Protein AF-A0A2E1STR4-F1 (afdb_monomer_lite)

Foldseek 3Di:
DKAKKKFKWKFKDQVPDGPDIGGLDDDPVLGIGNDQVVNLVCVVVVCCVRPVQQVWDWDQDPNFTKIKGWHQDPVGIMIMIMGMDMDIDDD

Structure (mmCIF, N/CA/C/O backbone):
data_AF-A0A2E1STR4-F1
#
_entry.id   AF-A0A2E1STR4-F1
#
loop_
_atom_site.group_PDB
_atom_site.id
_atom_site.type_symbol
_atom_site.label_atom_id
_atom_site.label_alt_id
_atom_site.label_comp_id
_atom_site.label_asym_id
_atom_site.label_entity_id
_atom_site.label_seq_id
_atom_site.pdbx_PDB_ins_code
_atom_site.Cartn_x
_atom_site.Cartn_y
_atom_site.Cartn_z
_atom_site.occupancy
_atom_site.B_iso_or_equiv
_atom_site.auth_seq_id
_atom_site.auth_comp_id
_atom_site.auth_asym_id
_atom_site.auth_atom_id
_atom_site.pdbx_PDB_model_num
ATOM 1 N N . MET A 1 1 ? -19.114 -7.115 17.916 1.00 83.19 1 MET A N 1
ATOM 2 C CA . MET A 1 1 ? -19.511 -5.888 17.165 1.00 83.19 1 MET A CA 1
ATOM 3 C C . MET A 1 1 ? -18.610 -5.806 15.939 1.00 83.19 1 MET A C 1
ATOM 5 O O . MET A 1 1 ? -17.448 -6.130 16.096 1.00 83.19 1 MET A O 1
ATOM 9 N N . ILE A 1 2 ? -19.073 -5.456 14.732 1.00 90.50 2 ILE A N 1
ATOM 10 C CA . ILE A 1 2 ? -18.153 -5.373 13.574 1.00 90.50 2 ILE A CA 1
ATOM 11 C C . ILE A 1 2 ? -17.365 -4.056 13.657 1.00 90.50 2 ILE A C 1
ATOM 13 O O . ILE A 1 2 ? -17.984 -2.993 13.695 1.00 90.50 2 ILE A O 1
ATOM 17 N N . LYS A 1 3 ? -16.027 -4.124 13.695 1.00 93.12 3 LYS A N 1
ATOM 18 C CA . LYS A 1 3 ? -15.130 -2.959 13.604 1.00 93.12 3 LYS A CA 1
ATOM 19 C C . LYS A 1 3 ? -14.624 -2.825 12.168 1.00 93.12 3 LYS A C 1
ATOM 21 O O . LYS A 1 3 ? -14.137 -3.795 11.589 1.00 93.12 3 LYS A O 1
ATOM 26 N N . GLU A 1 4 ? -14.734 -1.624 11.613 1.00 95.12 4 GLU A N 1
ATOM 27 C CA . GLU A 1 4 ? -14.092 -1.249 10.353 1.00 95.12 4 GLU A CA 1
ATOM 28 C C . GLU A 1 4 ? -12.668 -0.748 10.628 1.00 95.12 4 GLU A C 1
ATOM 30 O O . GLU A 1 4 ? -12.453 0.064 11.530 1.00 95.12 4 GLU A O 1
ATOM 35 N N . LEU A 1 5 ? -11.701 -1.258 9.870 1.00 94.56 5 LEU A N 1
ATOM 36 C CA . LEU A 1 5 ? -10.290 -0.883 9.909 1.00 94.56 5 LEU A CA 1
ATOM 37 C C . LEU A 1 5 ? -9.774 -0.717 8.478 1.00 94.56 5 LEU A C 1
ATOM 39 O O . LEU A 1 5 ? -10.380 -1.204 7.528 1.00 94.56 5 LEU A O 1
ATOM 43 N N . PHE A 1 6 ? -8.625 -0.073 8.314 1.00 94.56 6 PHE A N 1
ATOM 44 C CA . PHE A 1 6 ? -8.012 0.157 7.009 1.00 94.56 6 PHE A CA 1
ATOM 45 C C . PHE A 1 6 ? -6.638 -0.484 6.939 1.00 94.56 6 PHE A C 1
ATOM 47 O O . PHE A 1 6 ? -5.882 -0.439 7.906 1.00 94.56 6 PHE A O 1
ATOM 54 N N . VAL A 1 7 ? -6.309 -1.064 5.788 1.00 94.25 7 VAL A N 1
ATOM 55 C CA . VAL A 1 7 ? -5.020 -1.712 5.546 1.00 94.25 7 VAL A CA 1
ATOM 56 C C . VAL A 1 7 ? -4.416 -1.330 4.214 1.00 94.25 7 VAL A C 1
ATOM 58 O O . VAL A 1 7 ? -5.125 -0.962 3.277 1.00 94.25 7 VAL A O 1
ATOM 61 N N . ILE A 1 8 ? -3.096 -1.464 4.110 1.00 95.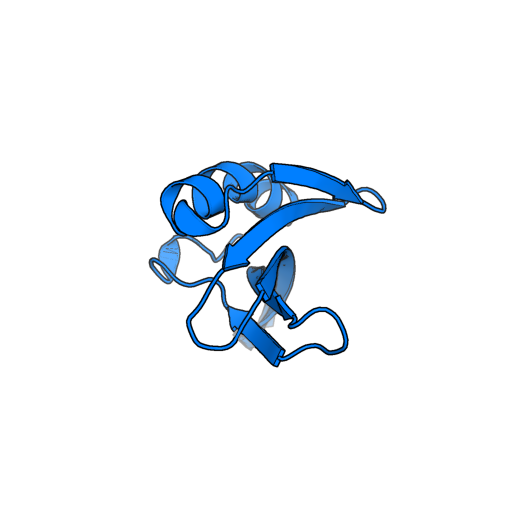19 8 ILE A N 1
ATOM 62 C CA . ILE A 1 8 ? -2.385 -1.293 2.844 1.00 95.19 8 ILE A CA 1
ATOM 63 C C . ILE A 1 8 ? -2.321 -2.640 2.130 1.00 95.19 8 ILE A C 1
ATOM 65 O O . ILE A 1 8 ? -1.773 -3.616 2.647 1.00 95.19 8 ILE A O 1
ATOM 69 N N . ILE A 1 9 ? -2.822 -2.681 0.900 1.00 94.81 9 ILE A N 1
ATOM 70 C CA . ILE A 1 9 ? -2.642 -3.821 -0.000 1.00 94.81 9 ILE A CA 1
ATOM 71 C C . ILE A 1 9 ? -1.653 -3.484 -1.107 1.00 94.81 9 ILE A C 1
ATOM 73 O O . ILE A 1 9 ? -1.494 -2.328 -1.491 1.00 94.81 9 ILE A O 1
ATOM 77 N N . MET A 1 10 ? -1.020 -4.521 -1.635 1.00 95.06 10 MET A N 1
ATOM 78 C CA . MET A 1 10 ? -0.192 -4.510 -2.827 1.00 95.06 10 MET A CA 1
ATOM 79 C C . MET A 1 10 ? -0.890 -5.327 -3.911 1.00 95.06 10 MET A C 1
ATOM 81 O O . MET A 1 10 ? -1.151 -6.516 -3.731 1.00 95.06 10 MET A O 1
ATOM 85 N N . VAL A 1 11 ? -1.140 -4.699 -5.053 1.00 95.00 11 VAL A N 1
ATOM 86 C CA . VAL A 1 11 ? -1.595 -5.345 -6.284 1.00 95.00 11 VAL A CA 1
ATOM 87 C C . VAL A 1 11 ? -0.393 -5.464 -7.209 1.00 95.00 11 VAL A C 1
ATOM 89 O O . VAL A 1 11 ? 0.126 -4.451 -7.675 1.00 95.00 11 VAL A O 1
ATOM 92 N N . LEU A 1 12 ? 0.058 -6.690 -7.459 1.00 93.75 12 LEU A N 1
ATOM 93 C CA . LEU A 1 12 ? 1.147 -6.994 -8.382 1.00 93.75 12 LEU A CA 1
ATOM 94 C C . LEU A 1 12 ? 0.569 -7.425 -9.728 1.00 93.75 12 LEU A C 1
ATOM 96 O O . LEU A 1 12 ? -0.327 -8.265 -9.783 1.00 93.75 12 LEU A O 1
ATOM 100 N N . THR A 1 13 ? 1.119 -6.888 -10.808 1.00 92.50 13 THR A N 1
ATOM 101 C CA . THR A 1 13 ? 0.734 -7.194 -12.187 1.00 92.50 13 THR A CA 1
ATOM 102 C C . THR A 1 13 ? 1.976 -7.463 -13.038 1.00 92.50 13 THR A C 1
ATOM 104 O O . THR A 1 13 ? 3.075 -6.989 -12.726 1.00 92.50 13 THR A O 1
ATOM 107 N N . ASP A 1 14 ? 1.817 -8.243 -14.103 1.00 88.25 14 ASP A N 1
ATOM 108 C CA . ASP A 1 14 ? 2.848 -8.511 -15.120 1.00 88.25 14 ASP A CA 1
ATOM 109 C C . ASP A 1 14 ? 2.645 -7.704 -16.412 1.00 88.25 14 ASP A C 1
ATOM 111 O O . ASP A 1 14 ? 3.320 -7.938 -17.409 1.00 88.25 14 ASP A O 1
ATOM 115 N N . GLY A 1 15 ? 1.749 -6.714 -16.375 1.00 79.12 15 GLY A N 1
ATOM 116 C CA . GLY A 1 15 ? 1.396 -5.862 -17.511 1.00 79.12 15 GLY A CA 1
ATOM 117 C C . GLY A 1 15 ? 0.134 -6.314 -18.247 1.00 79.12 15 GLY A C 1
ATOM 118 O O . GLY A 1 15 ? -0.567 -5.464 -18.787 1.00 79.12 15 GLY A O 1
ATOM 119 N N . GLU A 1 16 ? -0.203 -7.604 -18.204 1.00 82.81 16 GLU A N 1
ATOM 120 C CA . GLU A 1 16 ? -1.423 -8.143 -18.823 1.00 82.81 16 GLU A CA 1
ATOM 121 C C . GLU A 1 16 ? -2.467 -8.545 -17.780 1.00 82.81 16 GLU A C 1
ATOM 123 O O . GLU A 1 16 ? -3.669 -8.408 -18.012 1.00 82.81 16 GLU A O 1
ATOM 128 N N . SER A 1 17 ? -2.023 -9.016 -16.613 1.00 88.38 17 SER A N 1
ATOM 129 C CA . SER A 1 17 ? -2.904 -9.587 -15.601 1.00 88.38 17 SER A CA 1
ATOM 130 C C . SER A 1 17 ? -2.504 -9.213 -14.175 1.00 88.38 17 SER A C 1
ATOM 132 O O . SER A 1 17 ? -1.374 -8.804 -13.887 1.00 88.38 17 SER A O 1
ATOM 134 N N . VAL A 1 18 ? -3.459 -9.354 -13.251 1.00 92.81 18 VAL A N 1
ATOM 135 C CA . VAL A 1 18 ? -3.168 -9.327 -11.815 1.00 92.81 18 VAL A CA 1
ATOM 136 C C . VAL A 1 18 ? -2.536 -10.657 -11.435 1.00 92.81 18 VAL A C 1
ATOM 138 O O . VAL A 1 18 ? -3.177 -11.701 -11.477 1.00 92.81 18 VAL A O 1
ATOM 141 N N . VAL A 1 19 ? -1.276 -10.588 -11.023 1.00 90.44 19 VAL A N 1
ATOM 142 C CA . VAL A 1 19 ? -0.471 -11.737 -10.601 1.00 90.44 19 VAL A CA 1
ATOM 143 C C . VAL A 1 19 ? -0.803 -12.105 -9.161 1.00 90.44 19 VAL A C 1
ATOM 145 O O . VAL A 1 19 ? -0.893 -13.279 -8.816 1.00 90.44 19 VAL A O 1
ATOM 148 N N . SER A 1 20 ? -0.973 -11.100 -8.30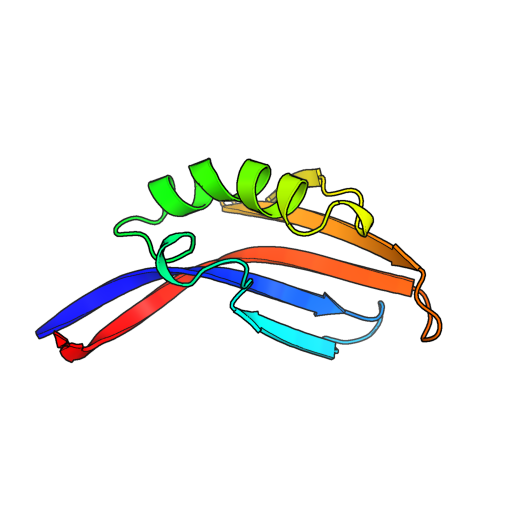1 1.00 91.31 20 SER A N 1
ATOM 149 C CA . SER A 1 20 ? -1.320 -11.317 -6.898 1.00 91.31 20 SER A CA 1
ATOM 150 C C . SER A 1 20 ? -1.863 -10.053 -6.248 1.00 91.31 20 SER A C 1
ATOM 152 O O . SER A 1 20 ? -1.415 -8.951 -6.569 1.00 91.31 20 SER A O 1
ATOM 154 N N . ILE A 1 21 ? -2.740 -10.225 -5.264 1.00 93.31 21 ILE A N 1
ATOM 155 C CA . ILE A 1 21 ? -3.151 -9.174 -4.334 1.00 93.31 21 ILE A CA 1
ATOM 156 C C . ILE A 1 21 ? -2.769 -9.647 -2.940 1.00 93.31 21 ILE A C 1
ATOM 158 O O . ILE A 1 21 ? -3.241 -10.688 -2.494 1.00 93.31 21 ILE A O 1
ATOM 162 N N . ASN A 1 22 ? -1.907 -8.896 -2.266 1.00 89.19 22 ASN A N 1
ATOM 163 C CA . ASN A 1 22 ? -1.397 -9.255 -0.949 1.00 89.19 22 ASN A CA 1
ATOM 164 C C . ASN A 1 22 ? -1.601 -8.100 0.020 1.00 89.19 22 ASN A C 1
ATOM 166 O O . ASN A 1 22 ? -1.513 -6.937 -0.369 1.00 89.19 22 ASN A O 1
ATOM 170 N N . HIS A 1 23 ? -1.780 -8.409 1.302 1.00 87.81 23 HIS A N 1
ATOM 171 C CA . HIS A 1 23 ? -1.511 -7.419 2.334 1.00 87.81 23 HIS A CA 1
ATOM 172 C C . HIS A 1 23 ? -0.049 -6.972 2.192 1.00 87.81 23 HIS A C 1
ATOM 174 O O . HIS A 1 23 ? 0.866 -7.804 2.158 1.00 87.81 23 HIS A O 1
ATOM 180 N N . ALA A 1 24 ? 0.186 -5.670 2.049 1.00 84.44 24 ALA A N 1
ATOM 181 C CA . ALA A 1 24 ? 1.545 -5.165 1.966 1.00 84.44 24 ALA A CA 1
ATOM 182 C C . ALA A 1 24 ? 2.135 -5.296 3.367 1.00 84.44 24 ALA A C 1
ATOM 184 O O . ALA A 1 24 ? 1.627 -4.692 4.303 1.00 84.44 24 ALA A O 1
ATOM 185 N N . THR A 1 25 ? 3.147 -6.138 3.556 1.00 76.00 25 THR A N 1
ATOM 186 C CA . THR A 1 25 ? 3.545 -6.558 4.905 1.00 76.00 25 THR A CA 1
ATOM 187 C C . THR A 1 25 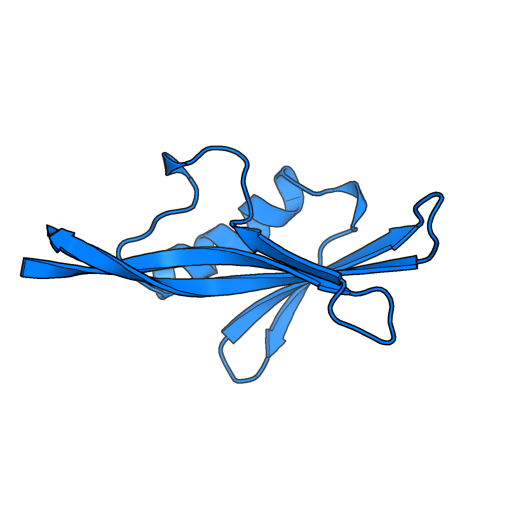? 4.996 -6.182 5.166 1.00 76.00 25 THR A C 1
ATOM 189 O O . THR A 1 25 ? 5.882 -6.664 4.475 1.00 76.00 25 THR A O 1
ATOM 192 N N . ALA A 1 26 ? 5.226 -5.335 6.172 1.00 66.25 26 ALA A N 1
ATOM 193 C CA . ALA A 1 26 ? 6.537 -5.174 6.813 1.00 66.25 26 ALA A CA 1
ATOM 194 C C . ALA A 1 26 ? 6.450 -5.549 8.303 1.00 66.25 26 ALA A C 1
ATOM 196 O O . ALA A 1 26 ? 7.282 -6.291 8.812 1.00 66.25 26 ALA A O 1
ATOM 197 N N . HIS A 1 27 ? 5.386 -5.098 8.981 1.00 69.12 27 HIS A N 1
ATOM 198 C CA . HIS A 1 27 ? 5.018 -5.468 10.349 1.00 69.12 27 HIS A CA 1
ATOM 199 C C . HIS A 1 27 ? 3.496 -5.305 10.507 1.00 69.12 27 HIS A C 1
ATOM 201 O O . HIS A 1 27 ? 2.949 -4.307 10.040 1.00 69.12 27 HIS A O 1
ATOM 207 N N . GLN A 1 28 ? 2.795 -6.254 11.141 1.00 63.94 28 GLN A N 1
ATOM 208 C CA . GLN A 1 28 ? 1.318 -6.245 11.212 1.00 63.94 28 GLN A CA 1
ATOM 209 C C . GLN A 1 28 ? 0.753 -4.964 11.843 1.00 63.94 28 GLN A C 1
ATOM 211 O O . GLN A 1 28 ? -0.255 -4.444 11.381 1.00 63.94 28 GLN A O 1
ATOM 216 N N . SER A 1 29 ? 1.433 -4.410 12.849 1.00 68.38 29 SER A N 1
ATOM 217 C CA . SER A 1 29 ? 0.992 -3.182 13.523 1.00 68.38 29 SER A CA 1
ATOM 218 C C . SER A 1 29 ? 1.174 -1.904 12.701 1.00 68.38 29 SER A C 1
ATOM 220 O O . SER A 1 29 ? 0.657 -0.867 13.096 1.00 68.38 29 SER A O 1
ATOM 222 N N . LEU A 1 30 ? 1.951 -1.939 11.613 1.00 68.56 30 LEU A N 1
ATOM 223 C CA . LEU A 1 30 ? 2.260 -0.742 10.823 1.00 68.56 30 LEU A CA 1
ATOM 224 C C . LEU A 1 30 ? 1.239 -0.476 9.718 1.00 68.56 30 LEU A C 1
ATOM 226 O O . LEU A 1 30 ? 1.245 0.614 9.162 1.00 68.56 30 LEU A O 1
ATOM 230 N N . ASN A 1 31 ? 0.382 -1.454 9.411 1.00 84.19 31 ASN A N 1
ATOM 231 C CA . ASN A 1 31 ? -0.494 -1.417 8.242 1.00 84.19 31 ASN A CA 1
ATOM 232 C C . ASN A 1 31 ? -1.964 -1.632 8.587 1.00 84.19 31 ASN A C 1
ATOM 234 O O . ASN A 1 31 ? -2.727 -1.968 7.694 1.00 84.19 31 ASN A O 1
ATOM 238 N N . VAL A 1 32 ? -2.350 -1.459 9.852 1.00 91.81 32 VAL A N 1
ATOM 239 C CA . VAL A 1 32 ? -3.746 -1.489 10.300 1.00 91.81 32 VAL A CA 1
ATOM 240 C C . VAL A 1 32 ? -4.062 -0.136 10.928 1.00 91.81 32 VAL A C 1
ATOM 242 O O . VAL A 1 32 ? -3.406 0.271 11.883 1.00 91.81 32 VAL A O 1
ATOM 245 N N . PHE A 1 33 ? -5.057 0.556 10.384 1.00 93.31 33 PHE A N 1
ATOM 246 C CA . PHE A 1 33 ? -5.403 1.935 10.725 1.00 93.31 33 PHE A CA 1
ATOM 247 C C . PHE A 1 33 ? -6.880 2.046 11.088 1.00 93.31 33 PHE A C 1
ATOM 249 O O . PHE A 1 33 ? -7.703 1.261 10.615 1.00 93.31 33 PHE A O 1
ATOM 256 N N . GLU A 1 34 ? -7.233 3.038 11.901 1.00 94.06 34 GLU A N 1
ATOM 257 C CA . GLU A 1 34 ? -8.630 3.256 12.289 1.00 94.06 34 GLU A CA 1
ATOM 258 C C . GLU A 1 34 ? -9.391 4.081 11.249 1.00 94.06 34 GLU A C 1
ATOM 260 O O . GLU A 1 34 ? -10.613 3.989 11.159 1.00 94.06 34 GLU A O 1
ATOM 265 N N . THR A 1 35 ? -8.680 4.856 10.423 1.00 95.06 35 THR A N 1
ATOM 266 C CA . THR A 1 35 ? -9.288 5.671 9.366 1.00 95.06 35 THR A CA 1
ATOM 267 C C . THR A 1 35 ? -8.567 5.538 8.026 1.00 95.06 35 THR A C 1
ATOM 269 O O . THR A 1 35 ? -7.354 5.320 7.961 1.00 95.06 35 THR A O 1
ATOM 272 N N . LEU A 1 36 ? -9.307 5.754 6.932 1.00 94.69 36 LEU A N 1
ATOM 273 C CA . LEU A 1 36 ? -8.737 5.814 5.583 1.00 94.69 36 LEU A CA 1
ATOM 274 C C . LEU A 1 36 ? -7.645 6.887 5.481 1.00 94.69 36 LEU A C 1
ATOM 276 O O . LEU A 1 36 ? -6.578 6.638 4.930 1.00 94.69 36 LEU A O 1
ATOM 280 N N . ARG A 1 37 ? -7.888 8.064 6.069 1.00 94.75 37 ARG A N 1
ATOM 281 C CA . ARG A 1 37 ? -6.969 9.207 6.014 1.00 94.75 37 ARG A CA 1
ATOM 282 C C . ARG A 1 37 ? -5.620 8.909 6.668 1.00 94.75 37 ARG A C 1
ATOM 284 O O . ARG A 1 37 ? -4.586 9.329 6.148 1.00 94.75 37 ARG A O 1
ATOM 291 N N . GLU A 1 38 ? -5.617 8.213 7.804 1.00 94.94 38 GLU A N 1
ATOM 292 C CA . GLU A 1 38 ? -4.379 7.776 8.459 1.00 94.94 38 GLU A CA 1
ATOM 293 C C . GLU A 1 38 ? -3.597 6.817 7.565 1.00 94.94 38 GLU A C 1
ATOM 295 O O . GLU A 1 38 ? -2.402 7.026 7.350 1.00 94.94 38 GLU A O 1
ATOM 300 N N . CYS A 1 39 ? -4.282 5.830 6.980 1.00 95.06 39 CYS A N 1
ATOM 301 C CA . CYS A 1 39 ? -3.671 4.891 6.047 1.00 95.06 39 CYS A CA 1
ATOM 302 C C . CYS A 1 39 ? -3.041 5.622 4.849 1.00 95.06 39 CYS A C 1
ATOM 304 O O . CYS A 1 39 ? -1.862 5.429 4.550 1.00 95.06 39 CYS A O 1
ATOM 306 N N . GLU A 1 40 ? -3.788 6.515 4.194 1.00 95.38 40 GLU A N 1
ATOM 307 C CA . GLU A 1 40 ? -3.319 7.258 3.018 1.00 95.38 40 GLU A CA 1
ATOM 308 C C . GLU A 1 40 ? -2.146 8.195 3.332 1.00 95.38 40 GLU A C 1
ATOM 310 O O . GLU A 1 40 ? -1.254 8.372 2.502 1.00 95.38 40 GLU A O 1
ATOM 315 N N . THR A 1 41 ? -2.106 8.758 4.544 1.00 94.25 41 THR A N 1
ATOM 316 C CA . THR A 1 41 ? -0.995 9.603 5.008 1.00 94.25 41 THR A CA 1
ATOM 317 C C . THR A 1 41 ? 0.295 8.793 5.176 1.00 94.25 41 THR A C 1
ATOM 319 O O . THR A 1 41 ? 1.376 9.278 4.841 1.00 94.25 41 THR A O 1
ATOM 322 N N . GLN A 1 42 ? 0.200 7.557 5.676 1.00 93.38 42 GLN A N 1
ATOM 323 C CA . GLN A 1 42 ? 1.360 6.690 5.916 1.00 93.38 42 GLN A CA 1
ATOM 324 C C . GLN A 1 42 ? 1.827 5.950 4.657 1.00 93.38 42 GLN A C 1
ATOM 326 O O . GLN A 1 42 ? 3.015 5.638 4.522 1.00 93.38 42 GLN A O 1
ATOM 331 N N . LEU A 1 43 ? 0.914 5.708 3.714 1.00 95.12 43 LEU A N 1
ATOM 332 C CA . LEU A 1 43 ? 1.131 4.891 2.524 1.00 95.12 43 LEU A CA 1
ATOM 333 C C . LEU A 1 43 ? 2.403 5.264 1.723 1.00 95.12 43 LEU A C 1
ATOM 335 O O . LEU A 1 43 ? 3.207 4.363 1.4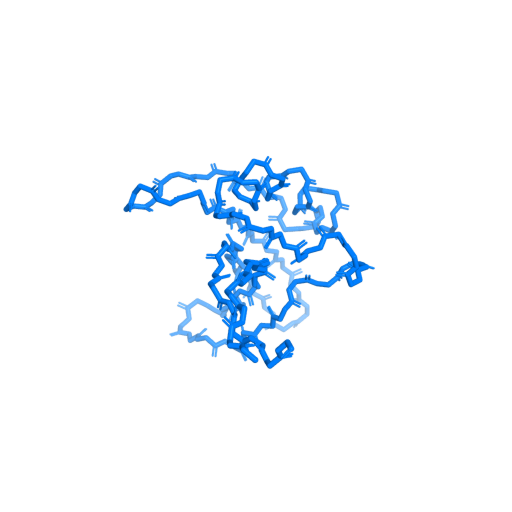70 1.00 95.12 43 LEU A O 1
ATOM 339 N N . PRO A 1 44 ? 2.676 6.536 1.356 1.00 95.19 44 PRO A N 1
ATOM 340 C CA . PRO A 1 44 ? 3.890 6.894 0.614 1.00 95.19 44 PRO A CA 1
ATOM 341 C C . PRO A 1 44 ? 5.195 6.522 1.327 1.00 95.19 44 PRO A C 1
ATOM 343 O O . PRO A 1 44 ? 6.100 5.950 0.712 1.00 95.19 44 PRO A O 1
ATOM 346 N N . SER A 1 45 ? 5.288 6.836 2.622 1.00 93.69 45 SER A N 1
ATOM 347 C CA . SER A 1 45 ? 6.484 6.583 3.434 1.00 93.69 45 SER A CA 1
ATOM 348 C C . SER A 1 45 ? 6.698 5.085 3.643 1.00 93.69 45 SER A C 1
ATOM 350 O O . SER A 1 45 ? 7.802 4.568 3.440 1.00 93.69 45 SER A O 1
ATOM 352 N N . PHE A 1 46 ? 5.616 4.366 3.956 1.00 93.56 46 PHE A N 1
ATOM 353 C CA . PHE A 1 46 ? 5.627 2.916 4.100 1.00 93.56 46 PHE A CA 1
ATOM 354 C C . PHE A 1 46 ? 6.138 2.226 2.829 1.00 93.56 46 PHE A C 1
ATOM 356 O O . PHE A 1 46 ? 7.059 1.414 2.897 1.00 93.56 46 PHE A O 1
ATOM 363 N N . VAL A 1 47 ? 5.598 2.570 1.655 1.00 94.88 47 VAL A N 1
ATOM 364 C CA . VAL A 1 47 ? 5.985 1.896 0.407 1.00 94.88 47 VAL A CA 1
ATOM 365 C C . VAL A 1 47 ? 7.417 2.246 0.009 1.00 94.88 47 VAL A C 1
ATOM 367 O O . VAL A 1 47 ? 8.170 1.359 -0.381 1.00 94.88 47 VAL A O 1
ATOM 370 N N . THR A 1 48 ? 7.817 3.513 0.146 1.00 94.00 48 THR A N 1
ATOM 371 C CA . THR A 1 48 ? 9.179 3.961 -0.197 1.00 94.00 48 THR A CA 1
ATOM 372 C C . THR A 1 48 ? 10.242 3.271 0.658 1.00 94.00 48 THR A C 1
ATOM 374 O O . THR A 1 48 ? 11.304 2.926 0.147 1.00 94.00 48 THR A O 1
ATOM 377 N N . SER A 1 49 ? 9.957 3.050 1.944 1.00 92.81 49 SER A N 1
ATOM 378 C CA . SER A 1 49 ? 10.879 2.364 2.857 1.00 92.81 49 SER A CA 1
ATOM 379 C C . SER A 1 49 ? 10.863 0.842 2.703 1.00 92.81 49 SER A C 1
ATOM 381 O O . SER A 1 49 ? 11.912 0.216 2.827 1.00 92.81 49 SER A O 1
ATOM 383 N N . THR A 1 50 ? 9.700 0.250 2.418 1.00 92.06 50 THR A N 1
ATOM 384 C CA . THR A 1 50 ? 9.531 -1.213 2.376 1.00 92.06 50 THR A CA 1
ATOM 385 C C . THR A 1 50 ? 9.889 -1.820 1.018 1.00 92.06 50 THR A C 1
ATOM 387 O O . THR A 1 50 ? 10.424 -2.922 0.982 1.00 92.06 50 THR A O 1
ATOM 390 N N . TYR A 1 51 ? 9.612 -1.116 -0.088 1.00 91.94 51 TYR A N 1
ATOM 391 C CA . TYR A 1 51 ? 9.770 -1.622 -1.462 1.00 91.94 51 TYR A CA 1
ATOM 392 C C . TYR A 1 51 ? 10.583 -0.659 -2.356 1.00 91.94 51 TYR A C 1
ATOM 394 O O . TYR A 1 51 ? 10.104 -0.236 -3.420 1.00 91.94 51 TYR A O 1
ATOM 402 N N . PRO A 1 52 ? 11.800 -0.245 -1.952 1.00 93.56 52 PRO A N 1
ATOM 403 C CA . PRO A 1 52 ? 12.590 0.741 -2.695 1.00 93.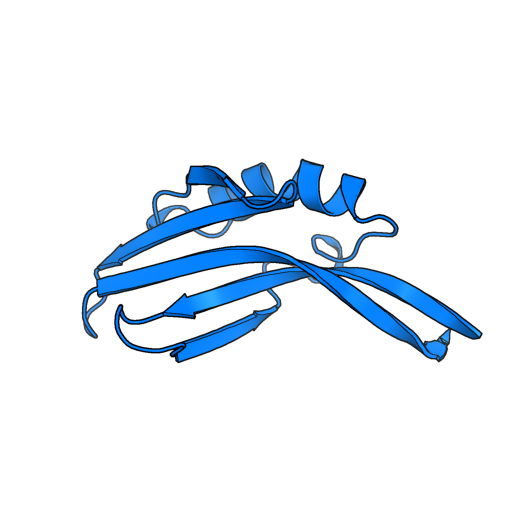56 52 PRO A CA 1
ATOM 404 C C . PRO A 1 52 ? 12.937 0.297 -4.128 1.00 93.56 52 PRO A C 1
ATOM 406 O O . PRO A 1 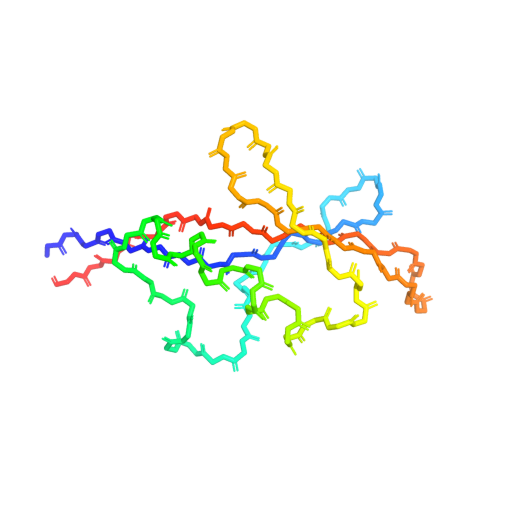52 ? 13.071 1.129 -5.029 1.00 93.56 52 PRO A O 1
ATOM 409 N N . GLU A 1 53 ? 13.042 -1.008 -4.376 1.00 93.00 53 GLU A N 1
ATOM 410 C CA . GLU A 1 53 ? 13.366 -1.613 -5.670 1.00 93.00 53 GLU A CA 1
ATOM 411 C C . GLU A 1 53 ? 12.314 -1.359 -6.755 1.00 93.00 53 GLU A C 1
ATOM 413 O O . GLU A 1 53 ? 12.630 -1.431 -7.946 1.00 93.00 53 GLU A O 1
ATOM 418 N N . PHE A 1 54 ? 11.083 -1.028 -6.358 1.00 94.12 54 PHE A N 1
ATOM 419 C CA . PHE A 1 54 ? 10.003 -0.655 -7.270 1.00 94.12 54 PHE A CA 1
ATOM 420 C C . PHE A 1 54 ? 10.025 0.829 -7.660 1.00 94.12 54 PHE A C 1
ATOM 422 O O . PHE A 1 54 ? 9.163 1.272 -8.419 1.00 94.12 54 PHE A O 1
ATOM 429 N N . LYS A 1 55 ? 10.983 1.612 -7.142 1.00 95.19 55 LYS A N 1
ATOM 430 C CA . LYS A 1 55 ? 11.082 3.072 -7.332 1.00 95.19 55 LYS A CA 1
ATOM 431 C C . LYS A 1 55 ? 9.723 3.766 -7.136 1.00 95.19 55 LYS A C 1
ATOM 433 O O . LYS A 1 55 ? 9.202 4.365 -8.084 1.00 95.19 55 LYS A O 1
ATOM 438 N N . PRO A 1 56 ? 9.128 3.654 -5.936 1.00 96.44 56 PRO A N 1
ATOM 439 C CA . PRO A 1 56 ? 7.732 3.999 -5.720 1.00 96.44 56 PRO A CA 1
ATOM 440 C C . PRO A 1 56 ? 7.433 5.471 -6.010 1.00 96.44 56 PRO A C 1
ATOM 442 O O . PRO A 1 56 ? 8.227 6.360 -5.702 1.00 96.44 56 PRO A O 1
ATOM 445 N N . ARG A 1 57 ? 6.264 5.733 -6.593 1.00 96.88 57 ARG A N 1
ATOM 446 C CA . ARG A 1 57 ? 5.764 7.072 -6.912 1.00 96.88 57 ARG A CA 1
ATOM 447 C C . ARG A 1 57 ? 4.349 7.235 -6.372 1.00 96.88 57 ARG A C 1
ATOM 449 O O . ARG A 1 57 ? 3.470 6.481 -6.791 1.00 96.88 57 ARG A O 1
ATOM 456 N N . PRO A 1 58 ? 4.120 8.178 -5.447 1.00 96.00 58 PRO A N 1
ATOM 457 C CA . PRO A 1 58 ? 2.778 8.537 -5.013 1.00 96.00 58 PRO A CA 1
ATOM 458 C C . PRO A 1 58 ? 2.004 9.207 -6.149 1.00 96.00 58 PRO A C 1
ATOM 460 O O . PRO A 1 58 ? 2.551 10.030 -6.880 1.00 96.00 58 PRO A O 1
ATOM 463 N N . ASN A 1 59 ? 0.726 8.878 -6.261 1.00 95.31 59 ASN A N 1
ATOM 464 C CA . ASN A 1 59 ? -0.226 9.450 -7.200 1.00 95.31 59 ASN A CA 1
ATOM 465 C C . ASN A 1 59 ? -1.568 9.666 -6.495 1.00 95.31 59 ASN A C 1
ATOM 467 O O . ASN A 1 59 ? -1.829 9.101 -5.430 1.00 95.31 59 ASN A O 1
ATOM 471 N N . LEU A 1 60 ? -2.432 10.442 -7.142 1.00 92.94 60 LEU A N 1
ATOM 472 C CA . LEU A 1 60 ? -3.833 10.584 -6.777 1.00 92.94 60 LEU A CA 1
ATOM 473 C C . LEU A 1 60 ? -4.679 10.073 -7.947 1.00 92.94 60 LEU A C 1
ATOM 475 O O . LEU A 1 60 ? -4.630 10.651 -9.032 1.00 92.94 60 LEU A O 1
ATOM 479 N N . ILE A 1 61 ? -5.411 8.980 -7.742 1.00 89.81 61 ILE A N 1
ATOM 480 C CA . ILE A 1 61 ? -6.279 8.362 -8.756 1.00 89.81 61 ILE A CA 1
ATOM 481 C C . ILE A 1 61 ? -7.670 8.263 -8.150 1.00 89.81 61 ILE A C 1
ATOM 483 O O . ILE A 1 61 ? -7.813 7.723 -7.059 1.00 89.81 61 ILE A O 1
ATOM 487 N N . ASP A 1 62 ? -8.680 8.818 -8.821 1.00 88.75 62 ASP A N 1
ATOM 488 C CA . ASP A 1 62 ? -10.071 8.816 -8.344 1.00 88.75 62 ASP A CA 1
ATOM 489 C C . ASP A 1 62 ? -10.222 9.296 -6.887 1.00 88.75 62 ASP A C 1
ATOM 491 O O . ASP A 1 62 ? -11.008 8.763 -6.109 1.00 88.75 62 ASP A O 1
ATOM 495 N N . HIS A 1 63 ? -9.455 10.331 -6.523 1.00 89.19 63 HIS A N 1
ATOM 496 C CA . HIS A 1 63 ? -9.365 10.902 -5.170 1.00 89.19 63 HIS A CA 1
ATOM 497 C C . HIS A 1 63 ? -8.778 9.977 -4.091 1.00 89.19 63 HIS A C 1
ATOM 499 O O . HIS A 1 63 ? -8.844 10.324 -2.917 1.00 89.19 63 HIS A O 1
ATOM 505 N N . GLN A 1 64 ? -8.167 8.853 -4.467 1.00 89.38 64 GLN A N 1
ATOM 506 C CA . GLN A 1 64 ? -7.440 7.973 -3.552 1.00 89.38 64 GLN A CA 1
ATOM 507 C C . GLN A 1 64 ? -5.934 8.128 -3.717 1.00 89.38 64 GLN A C 1
ATOM 509 O O . GLN A 1 64 ? -5.418 8.238 -4.838 1.00 89.38 64 GLN A O 1
ATOM 514 N N . VAL A 1 65 ? -5.213 8.091 -2.596 1.00 94.56 65 VAL A N 1
ATOM 515 C CA . VAL A 1 65 ? -3.749 8.027 -2.626 1.00 94.56 65 VAL A CA 1
ATOM 516 C C . VAL A 1 65 ? -3.336 6.627 -3.069 1.00 94.56 65 VAL A C 1
ATOM 518 O O . VAL A 1 65 ? -3.622 5.628 -2.410 1.00 94.56 65 VAL A O 1
ATOM 521 N N . VAL A 1 66 ? -2.628 6.556 -4.194 1.00 96.38 66 VAL A N 1
ATOM 522 C CA . VAL A 1 66 ? -2.112 5.306 -4.755 1.00 96.38 66 VAL A CA 1
ATOM 523 C C . VAL A 1 66 ? -0.622 5.455 -4.980 1.00 96.38 66 VAL A C 1
ATOM 525 O O . VAL A 1 66 ? -0.179 6.365 -5.675 1.00 96.38 66 VAL A O 1
ATOM 528 N N . VAL A 1 67 ? 0.173 4.535 -4.449 1.00 97.19 67 VAL A N 1
ATOM 529 C CA . VAL A 1 67 ? 1.599 4.473 -4.776 1.00 97.19 67 VAL A CA 1
ATOM 530 C C . VAL A 1 67 ? 1.782 3.430 -5.864 1.00 97.19 67 VAL A C 1
ATOM 532 O O . VAL A 1 67 ? 1.252 2.331 -5.767 1.00 97.19 67 VAL A O 1
ATOM 535 N N . THR A 1 68 ? 2.509 3.760 -6.921 1.00 96.81 68 THR A N 1
ATOM 536 C CA . THR A 1 68 ? 2.817 2.820 -8.004 1.00 96.81 68 THR A CA 1
ATOM 537 C C . THR A 1 68 ? 4.311 2.667 -8.148 1.00 96.81 68 THR A C 1
ATOM 539 O O . THR A 1 68 ? 5.051 3.625 -7.937 1.00 96.81 68 THR A O 1
ATOM 542 N N . GLY A 1 69 ? 4.761 1.505 -8.582 1.00 95.44 69 GLY A N 1
ATOM 543 C CA . GLY A 1 69 ? 6.163 1.276 -8.865 1.00 95.44 69 GLY A CA 1
ATOM 544 C C . GLY A 1 69 ? 6.348 0.158 -9.871 1.00 95.44 69 GLY A C 1
ATOM 545 O O . GLY A 1 69 ? 5.452 -0.659 -10.093 1.00 95.44 69 GLY A O 1
ATOM 546 N N . ASN A 1 70 ? 7.514 0.132 -10.496 1.00 94.44 70 ASN A N 1
ATOM 547 C CA . ASN A 1 70 ? 7.897 -0.918 -11.417 1.00 94.44 70 ASN A CA 1
ATOM 548 C C . ASN A 1 70 ? 9.285 -1.447 -11.084 1.00 94.44 70 ASN A C 1
ATOM 550 O O . ASN A 1 70 ? 10.163 -0.732 -10.608 1.00 94.44 70 ASN A O 1
ATOM 554 N N . THR A 1 71 ? 9.478 -2.731 -11.342 1.00 92.00 71 THR A N 1
ATOM 555 C CA . THR A 1 71 ? 10.775 -3.373 -11.184 1.00 92.00 71 THR A CA 1
ATOM 556 C C . THR A 1 71 ? 10.979 -4.428 -12.260 1.00 92.00 71 THR A C 1
ATOM 558 O O . THR A 1 71 ? 10.031 -4.873 -12.913 1.00 92.00 71 THR A O 1
ATOM 561 N N . THR A 1 72 ? 12.230 -4.823 -12.464 1.00 86.56 72 THR A N 1
ATOM 562 C CA . THR A 1 72 ? 12.585 -5.917 -13.367 1.00 86.56 72 THR A CA 1
ATOM 563 C C . THR A 1 72 ? 13.023 -7.096 -12.515 1.00 86.56 72 THR A C 1
ATOM 565 O O . THR A 1 72 ? 13.952 -6.983 -11.721 1.00 86.56 72 THR A O 1
ATOM 568 N N . SER A 1 73 ? 12.346 -8.229 -12.683 1.00 77.75 73 SER A N 1
ATOM 569 C CA . SER A 1 73 ? 12.658 -9.488 -12.005 1.00 77.75 73 SER A CA 1
ATOM 570 C C . SER A 1 73 ? 13.133 -10.536 -13.022 1.00 77.75 73 SER A C 1
ATOM 572 O O . SER A 1 73 ? 12.914 -10.350 -14.221 1.00 77.75 73 SER A O 1
ATOM 574 N N . PRO A 1 74 ? 13.703 -11.676 -12.587 1.00 81.38 74 PRO A N 1
ATOM 575 C CA . PRO A 1 74 ? 14.006 -12.794 -13.487 1.00 81.38 74 PRO A CA 1
ATOM 576 C C . PRO A 1 74 ? 12.787 -13.316 -14.265 1.00 81.38 74 PRO A C 1
ATOM 578 O O . PRO A 1 74 ? 12.939 -13.941 -15.306 1.00 81.38 74 PRO A O 1
ATOM 581 N N . LEU A 1 75 ? 11.577 -13.045 -13.766 1.00 77.50 75 LEU A N 1
ATOM 582 C CA . LEU A 1 75 ? 10.306 -13.426 -14.381 1.00 77.50 75 LEU A CA 1
ATOM 583 C C . LEU A 1 75 ? 9.740 -12.340 -15.316 1.00 77.50 75 LEU A C 1
ATOM 585 O O . LEU A 1 75 ? 8.605 -12.462 -15.761 1.00 77.50 75 LEU A O 1
ATOM 589 N N . GLY A 1 76 ? 10.496 -11.269 -15.577 1.00 83.31 76 GLY A N 1
ATOM 590 C CA . GLY A 1 76 ? 10.087 -10.144 -16.416 1.00 83.31 76 GLY A CA 1
ATOM 591 C C . GLY A 1 76 ? 9.760 -8.869 -15.635 1.00 83.31 76 GLY A C 1
ATOM 592 O O . GLY A 1 76 ? 10.068 -8.735 -14.441 1.00 83.31 76 GLY A O 1
ATOM 593 N N . HIS A 1 77 ? 9.155 -7.913 -16.343 1.00 87.38 77 HIS A N 1
ATOM 594 C CA . HIS A 1 77 ? 8.710 -6.641 -15.782 1.00 87.38 77 HIS A CA 1
ATOM 595 C C . HIS A 1 77 ? 7.538 -6.855 -14.827 1.00 87.38 77 HIS A C 1
ATOM 597 O O . HIS A 1 77 ? 6.573 -7.550 -15.135 1.00 87.38 77 HIS A O 1
ATOM 603 N N . ARG A 1 78 ? 7.631 -6.246 -13.649 1.00 90.25 78 ARG A N 1
ATOM 604 C CA . ARG A 1 78 ? 6.591 -6.276 -12.628 1.00 90.25 78 ARG A CA 1
ATOM 605 C C . ARG A 1 78 ? 6.144 -4.858 -12.341 1.00 90.25 78 ARG A C 1
ATOM 607 O O . ARG A 1 78 ? 6.975 -3.967 -12.163 1.00 90.25 78 ARG A O 1
ATOM 614 N N . PHE A 1 79 ? 4.838 -4.673 -12.245 1.00 94.44 79 PHE A N 1
ATOM 615 C CA . PHE A 1 79 ? 4.231 -3.413 -11.845 1.00 94.44 79 PHE A CA 1
ATOM 616 C C . PHE A 1 79 ? 3.431 -3.649 -10.575 1.00 94.44 79 PHE A C 1
ATOM 618 O O . PHE A 1 79 ? 2.610 -4.563 -10.516 1.00 94.44 79 PHE A O 1
ATOM 625 N N . ALA A 1 80 ? 3.676 -2.830 -9.561 1.00 95.12 80 ALA A N 1
ATOM 626 C CA . ALA A 1 80 ? 2.970 -2.884 -8.297 1.00 95.12 80 ALA A CA 1
ATOM 627 C C . ALA A 1 80 ? 2.204 -1.581 -8.060 1.00 95.12 80 ALA A C 1
ATOM 629 O O . ALA A 1 80 ? 2.682 -0.485 -8.360 1.00 95.12 80 ALA A O 1
ATOM 630 N N . SER A 1 81 ? 1.002 -1.717 -7.512 1.00 95.75 81 SER A N 1
ATOM 631 C CA . SER A 1 81 ? 0.177 -0.622 -7.018 1.00 95.75 81 SER A CA 1
ATOM 632 C C . SER A 1 81 ? -0.169 -0.899 -5.563 1.00 95.75 81 SER A C 1
ATOM 634 O O . SER A 1 81 ? -0.716 -1.953 -5.246 1.00 95.75 81 SER A O 1
ATOM 636 N N . TRP A 1 82 ? 0.123 0.054 -4.689 1.00 96.50 82 TRP A N 1
ATOM 637 C CA . TRP A 1 82 ? -0.265 0.029 -3.290 1.00 96.50 82 TRP A CA 1
ATOM 638 C C . TRP A 1 82 ? -1.368 1.039 -3.033 1.00 96.50 82 TRP A C 1
ATOM 640 O O . TRP A 1 82 ? -1.312 2.170 -3.521 1.00 96.50 82 TRP A O 1
ATOM 650 N N . ARG A 1 83 ? -2.366 0.617 -2.263 1.00 96.06 83 ARG A N 1
ATOM 651 C CA . ARG A 1 83 ? -3.535 1.426 -1.918 1.00 96.06 83 ARG A CA 1
ATOM 652 C C . ARG A 1 83 ? -4.078 1.020 -0.558 1.00 96.06 83 ARG A C 1
ATOM 654 O O . ARG A 1 83 ? -3.876 -0.115 -0.122 1.00 96.06 83 ARG A O 1
ATOM 661 N N . CYS A 1 84 ? -4.788 1.942 0.070 1.00 95.56 84 CYS A N 1
ATOM 662 C CA . CYS A 1 84 ? -5.557 1.661 1.268 1.00 95.56 84 CYS A CA 1
ATOM 663 C C . CYS A 1 84 ? -6.886 0.994 0.905 1.00 95.56 84 CYS A C 1
ATOM 665 O O . CYS A 1 84 ? -7.529 1.366 -0.074 1.00 95.56 84 CYS A O 1
ATOM 667 N N . THR A 1 85 ? -7.295 0.002 1.687 1.00 94.25 85 THR A N 1
ATOM 668 C CA . THR A 1 85 ? -8.598 -0.660 1.565 1.00 94.25 85 THR A CA 1
ATOM 669 C C . THR A 1 85 ? -9.187 -0.911 2.944 1.00 94.25 85 THR A C 1
ATOM 671 O O . THR A 1 85 ? -8.459 -0.962 3.933 1.00 94.25 85 THR A O 1
ATOM 674 N N . THR A 1 86 ? -10.503 -1.076 3.004 1.00 94.50 86 THR A N 1
ATOM 675 C CA . THR A 1 86 ? -11.208 -1.444 4.234 1.00 94.50 86 THR A CA 1
ATOM 676 C C . THR A 1 86 ? -11.051 -2.937 4.540 1.00 94.50 86 THR A C 1
ATOM 678 O O . THR A 1 86 ? -10.936 -3.766 3.629 1.00 94.50 86 THR A O 1
ATOM 681 N N . MET A 1 87 ? -11.060 -3.276 5.825 1.00 92.12 87 MET A N 1
ATOM 682 C CA . MET A 1 87 ? -11.255 -4.617 6.358 1.00 92.12 87 MET A CA 1
ATOM 683 C C . MET A 1 87 ? -12.259 -4.560 7.512 1.00 92.12 87 MET A C 1
ATOM 685 O O . MET A 1 87 ? -12.269 -3.618 8.304 1.00 92.12 87 MET A O 1
ATOM 689 N N . PHE A 1 88 ? -13.070 -5.605 7.638 1.00 94.19 88 PHE A N 1
ATOM 690 C CA . PHE A 1 88 ? -14.050 -5.736 8.710 1.00 94.19 88 PHE A CA 1
ATOM 691 C C . PHE A 1 88 ? -13.642 -6.884 9.626 1.00 94.19 88 PHE A C 1
ATOM 693 O O . PHE A 1 88 ? -13.367 -7.986 9.150 1.00 94.19 88 PHE A O 1
ATOM 700 N N . VAL A 1 89 ? -13.599 -6.627 10.930 1.00 89.94 89 VAL A N 1
ATOM 701 C CA . VAL A 1 89 ? -13.257 -7.631 11.945 1.00 89.94 89 VAL A CA 1
ATOM 702 C C . VAL A 1 89 ? -14.355 -7.749 12.987 1.00 89.94 89 VAL A C 1
ATOM 704 O O . VAL A 1 89 ? -15.027 -6.769 13.314 1.00 89.94 89 VAL A O 1
ATOM 707 N N . GLU A 1 90 ? -14.530 -8.953 13.525 1.00 91.25 90 GLU A N 1
ATOM 708 C CA . GLU A 1 90 ? -15.302 -9.135 14.750 1.00 91.25 90 GLU A CA 1
ATOM 709 C C . GLU A 1 90 ? -14.518 -8.541 15.925 1.00 91.25 90 GLU A C 1
ATOM 711 O O . GLU A 1 90 ? -13.342 -8.853 16.120 1.00 91.25 90 GLU A O 1
ATOM 716 N N . GLY A 1 91 ? -15.166 -7.647 16.668 1.00 69.25 91 GLY A N 1
ATOM 717 C CA . GLY A 1 91 ? -14.675 -7.044 17.906 1.00 69.25 91 GLY A CA 1
ATOM 718 C C . GLY A 1 91 ? -15.456 -7.486 19.126 1.00 69.25 91 GLY A C 1
ATOM 719 O O . GLY A 1 91 ? -16.633 -7.905 18.959 1.00 69.25 91 GLY A O 1
#

Radius of gyration: 13.52 Å; chains: 1; bounding box: 34×24×37 Å

Secondary structure (DSSP, 8-state):
-EEEEEEEEEEEE-SSSEEEEEE--S-GGGSEESSHHHHHHHHHHHHHHH-GGG--EEEEETTEEEEEEEEEETTEEEEEEEEEEEEEEE-

Sequence (91 aa):
MIKELFVIIMVLTDGESVVSINHATAHQSLNVFETLRECETQLPSFVTSTYPEFKPRPNLIDHQVVVTGNTTSPLGHRFASWRCTTMFVEG

pLDDT: mean 90.29, std 7.59, range [63.94, 97.19]

=== Feature glossary ===
A reading guide for the features in this record.

Start from the sequence.

  · Sequence gives the chain of amino acids in standard one-letter code (A=alanine, C=cysteine, …, Y=tyrosine), read N→C. It is the only feature that is directly encoded by the gene; all structural features are derived from the folded form of this sequence.

Fold it, and you get atomic coordinates and the backbone conformation that goes with them.

  · The mmCIF table is the protein's shape written out atom by atom. For each backbone N, Cα, C, and carbonyl O, it records an (x, y, z) coordinate triple in Å plus the residue type, chain letter, and residue number.

  · Backbone dihedral angles. Every residue except chain termini has a φ (preceding-C → N → Cα → C) and a ψ (N → Cα → C → next-N). They are reported in degrees following the IUPAC sign convention. Secondary structure is essentially a statement about which (φ, ψ) basin each residue occupies.

  · DSSP 8-state secondary structure assigns each residue one of H (α-helix), G (3₁₀-helix), I (π-helix), E (extended β-strand), B (isolated β-bridge), T (hydrogen-bonded turn), S (bend), or '-' (coil). The assignment is computed from backbone hydrogen-bond geometry via the Kabsch–Sander algorithm.

  · P-SEA three-state annotation labels each residue as helix, strand, or coil based purely on the geometry of the Cα trace. It serves as a fallback when the full backbone (and thus DSSP) is unavailable.

Summarize the fold with a handful of shape descriptors and a per-residue structural alphabet.

  · Radius of gyration (Rg) is the root-mean-square distance of Cα atoms from their centroid — a single number for overall size and compactness. A globular domain of N residues has Rg ≈ 2.2·N^0.38 Å; an extended or disordered chain has a much larger Rg. The Cα contact count is the number of residue pairs whose Cα atoms are within 8 Å and are more than four positions apart in sequence — a standard proxy for tertiary packing density. The bounding box is the smallest axis-aligned box enclosing all Cα atoms.

  · Foldseek's 3Di representation compresses backbone geometry into a per-residue letter drawn from a learned twenty-state alphabet. It captures the tertiary interaction pattern around each residue — which residues are packed against it in space, regardless of where they are in sequence.

  · Accessible surface area quantifies burial. A residue with SASA near zero is packed into the hydrophobic core; one with SASA >100 Å² sits on the surface. Computed here via the Shrake–Rupley numerical algorithm with a 1.4 Å probe.

Ask how reliable the model is.

  · For AlphaFold models, the B-factor field carries pLDDT — the model's own estimate of local accuracy on a 0–100 scale. Regions with pLDDT<50 should be treated as essentially unmodeled; they often correspond to intrinsically disordered segments.

  · For experimental (PDB) structures, the B-factor (temperature factor) quantifies the positional spread of each atom in the crystal — a combination of thermal vibration and static disorder — in units of Å². High B-factors mark flexible loops or poorly resolved regions; low B-factors mark the rigid, well-ordered core.

  · PAE(i, j) answers: if I align the predicted and true structures on residue i, how far off (in Å) do I expect residue j to be? A block-diagonal PAE matrix with low values on the blocks and high values off-diagonal is the signature of a multi-domain protein with confidently predicted domains but uncertain inter-domain orientation.

Place it in context: what it resembles, what it is annotated as, and how it looks.

  · Structural nearest neighbors (via Foldseek easy-search vs the PDB). Reported per hit: target PDB id, E-value, and alignment TM-score. A TM-score above ~0.5 is the conventional threshold for 'same fold'.

  · Functional annotations link the protein to curated databases. InterPro entries identify conserved domains and families by matching the sequence against member-database signatures (Pfam, PROSITE, CDD, …). Gene Ontology (GO) terms describe molecular function, biological process, and cellular component in a controlled vocabulary. CATH places the structure in a hierarchical fold classification (Class/Architecture/Topology/Homologous-superfamily). The organism is the source species.

  · Plot images: a contact map (which residues are close in 3D, as an N×N binary image), a Ramachandran scatter (backbone torsion angles, revealing secondary-structure composition at a glance), and — for AlphaFold structures — a PAE heatmap (pairwise prediction confidence).

  · Structure images are PyMOL renders from six orthogonal camera directions. Cartoon representation draws helices as coils and strands as arrows; sticks shows the backbone as bonds; surface shows the solvent-excluded envelope. Rainbow coloring maps sequence position to hue (blue→red, N→C); chain coloring assigns a distinct color per polypeptide.